Protein AF-A0A238L0H7-F1 (afdb_monomer_lite)

Foldseek 3Di:
DPDPPDPFDADPVRHGPVVVVVVVVVVVVVVVVVVVVDDPPPPPPPPPDPVVVDDDDD

Structure (mmCIF, N/CA/C/O backbone):
data_AF-A0A238L0H7-F1
#
_entry.id   AF-A0A238L0H7-F1
#
loop_
_atom_site.group_PDB
_atom_site.id
_atom_site.type_symbol
_atom_site.label_atom_id
_atom_site.label_alt_id
_atom_site.label_comp_id
_atom_site.label_asym_id
_atom_site.label_entity_id
_atom_site.label_seq_id
_atom_site.pdbx_PDB_ins_code
_atom_site.Cartn_x
_atom_site.Cartn_y
_atom_site.Cartn_z
_atom_site.occupancy
_atom_site.B_iso_or_equiv
_atom_site.auth_seq_id
_atom_site.auth_comp_id
_atom_site.auth_asym_id
_atom_site.auth_atom_id
_atom_site.pdbx_PDB_model_num
ATOM 1 N N . MET A 1 1 ? 8.537 19.367 6.601 1.00 42.88 1 MET A N 1
ATOM 2 C CA . MET A 1 1 ? 7.980 18.012 6.810 1.00 42.88 1 MET A CA 1
ATOM 3 C C . MET A 1 1 ? 6.477 18.095 6.623 1.00 42.88 1 MET A C 1
ATOM 5 O O . MET A 1 1 ? 5.797 18.623 7.490 1.00 42.88 1 MET A O 1
ATOM 9 N N . THR A 1 2 ? 5.961 17.677 5.472 1.00 49.47 2 THR A N 1
ATOM 10 C CA . THR A 1 2 ? 4.515 17.591 5.233 1.00 49.47 2 THR A CA 1
ATOM 11 C C . THR A 1 2 ? 3.991 16.364 5.971 1.00 49.47 2 THR A C 1
ATOM 13 O O . THR A 1 2 ? 4.271 15.239 5.564 1.00 49.47 2 THR A O 1
ATOM 16 N N . GLN A 1 3 ? 3.308 16.565 7.101 1.00 57.56 3 GLN A N 1
ATOM 17 C CA . GLN A 1 3 ? 2.617 15.475 7.784 1.00 57.56 3 GLN A CA 1
ATOM 18 C C . GLN A 1 3 ? 1.422 15.070 6.925 1.00 57.56 3 GLN A C 1
ATOM 20 O O . GLN A 1 3 ? 0.450 15.811 6.806 1.00 57.56 3 GLN A O 1
ATOM 25 N N . GLN A 1 4 ? 1.539 13.923 6.269 1.00 61.47 4 GLN A N 1
ATOM 26 C CA . GLN A 1 4 ? 0.468 13.351 5.474 1.00 61.47 4 GLN A CA 1
ATOM 27 C C . GLN A 1 4 ? -0.544 12.739 6.449 1.00 61.47 4 GLN A C 1
ATOM 29 O O . GLN A 1 4 ? -0.312 11.671 7.011 1.00 61.47 4 GLN A O 1
ATOM 34 N N . THR A 1 5 ? -1.632 13.459 6.718 1.00 66.19 5 THR A N 1
ATOM 35 C CA . THR A 1 5 ? -2.748 13.04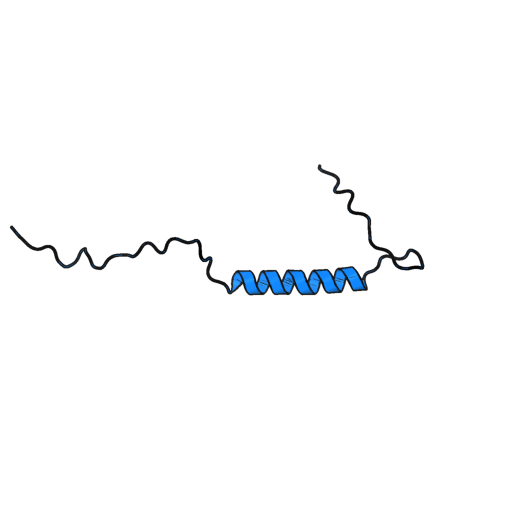7 7.586 1.00 66.19 5 THR A CA 1
ATOM 36 C C . THR A 1 5 ? -3.649 12.027 6.887 1.00 66.19 5 THR A C 1
ATOM 38 O O . THR A 1 5 ? -4.867 12.179 6.826 1.00 66.19 5 THR A O 1
ATOM 41 N N . ASP A 1 6 ? -3.058 10.961 6.350 1.00 76.25 6 ASP A N 1
ATOM 42 C CA . ASP A 1 6 ? -3.837 9.843 5.832 1.00 76.25 6 ASP A CA 1
ATOM 43 C C . ASP A 1 6 ? -4.421 9.076 7.024 1.00 76.25 6 ASP A C 1
ATOM 45 O O . ASP A 1 6 ? -3.693 8.532 7.857 1.00 76.25 6 ASP A O 1
ATOM 49 N N . THR A 1 7 ? -5.751 9.052 7.129 1.00 87.12 7 THR A N 1
ATOM 50 C CA . THR A 1 7 ? -6.455 8.293 8.167 1.00 87.12 7 THR A CA 1
ATOM 51 C C . THR A 1 7 ? -6.013 6.828 8.128 1.00 87.12 7 THR A C 1
ATOM 53 O O . THR A 1 7 ? -6.127 6.156 7.099 1.00 87.12 7 THR A O 1
ATOM 56 N N . ILE A 1 8 ? -5.496 6.322 9.253 1.00 90.81 8 ILE A N 1
ATOM 57 C CA . ILE A 1 8 ? -5.073 4.923 9.373 1.00 90.81 8 ILE A CA 1
ATOM 58 C C . ILE A 1 8 ? -6.316 4.038 9.328 1.00 90.81 8 ILE A C 1
ATOM 60 O O . ILE A 1 8 ? -7.254 4.225 10.101 1.00 90.81 8 ILE A O 1
ATOM 64 N N . ARG A 1 9 ? -6.316 3.047 8.433 1.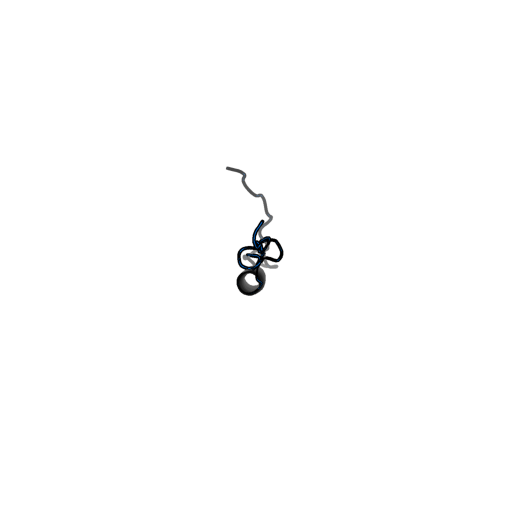00 93.56 9 ARG A N 1
ATOM 65 C CA . ARG A 1 9 ? -7.406 2.080 8.335 1.00 93.56 9 ARG A CA 1
ATOM 66 C C . ARG A 1 9 ? -7.297 1.064 9.466 1.00 93.56 9 ARG A C 1
ATOM 68 O O . ARG A 1 9 ? -6.292 0.360 9.597 1.00 93.56 9 ARG A O 1
ATOM 75 N N . THR A 1 10 ? -8.362 0.976 10.245 1.00 96.25 10 THR A N 1
ATOM 76 C CA . THR A 1 10 ? -8.502 0.062 11.376 1.00 96.25 10 THR A CA 1
ATOM 77 C C . THR A 1 10 ? -9.626 -0.944 11.132 1.00 96.25 10 THR A C 1
ATOM 79 O O . THR A 1 10 ? -10.439 -0.798 10.216 1.00 96.25 10 THR A O 1
ATOM 82 N N . ARG A 1 11 ? -9.635 -2.010 11.928 1.00 95.12 11 ARG A N 1
ATOM 83 C CA . ARG A 1 11 ? -10.701 -3.012 11.991 1.00 95.12 11 ARG A CA 1
ATOM 84 C C . ARG A 1 11 ? -11.790 -2.559 12.967 1.00 95.12 11 ARG A C 1
ATOM 86 O O . ARG A 1 11 ? -11.646 -1.552 13.654 1.00 95.12 11 ARG A O 1
ATOM 93 N N . ALA A 1 12 ? -12.871 -3.333 13.058 1.00 95.88 12 ALA A N 1
ATOM 94 C CA . ALA A 1 12 ? -13.978 -3.049 13.974 1.00 95.88 12 ALA A CA 1
ATOM 95 C C . ALA A 1 12 ? -13.558 -3.028 15.459 1.00 95.88 12 ALA A C 1
ATOM 97 O O . ALA A 1 12 ? -14.174 -2.327 16.253 1.00 95.88 12 ALA A O 1
ATOM 98 N N . ASP A 1 13 ? -12.497 -3.754 15.824 1.00 96.56 13 ASP A N 1
ATOM 99 C CA . ASP A 1 13 ? -11.903 -3.752 17.169 1.00 96.56 13 ASP A CA 1
ATOM 100 C C . ASP A 1 13 ? -10.915 -2.589 17.405 1.00 96.56 13 ASP A C 1
ATOM 102 O O . ASP A 1 13 ? -10.287 -2.509 18.457 1.00 96.56 13 ASP A O 1
ATOM 106 N N . GLY A 1 14 ? -10.745 -1.695 16.425 1.00 94.38 14 GLY A N 1
ATOM 107 C CA . GLY A 1 14 ? -9.815 -0.567 16.480 1.00 94.38 14 GLY A CA 1
ATOM 108 C C . GLY A 1 14 ? -8.354 -0.918 16.177 1.00 94.38 14 GLY A C 1
ATOM 109 O O . GLY A 1 14 ? -7.536 -0.009 16.035 1.00 94.38 14 GLY A O 1
ATOM 110 N N . SER A 1 15 ? -8.005 -2.199 16.015 1.00 95.94 15 SER A N 1
ATOM 111 C CA . SER A 1 15 ? -6.652 -2.607 15.620 1.00 95.94 15 SER A CA 1
ATOM 112 C C . SER A 1 15 ? -6.349 -2.216 14.168 1.00 95.94 15 SER A C 1
ATOM 114 O O . SER A 1 15 ? -7.252 -2.046 13.349 1.00 95.94 15 SER A O 1
ATOM 116 N N . ILE A 1 16 ? -5.071 -2.065 13.813 1.00 96.19 16 ILE A N 1
ATOM 117 C CA . ILE A 1 16 ? -4.676 -1.714 12.439 1.00 96.19 16 ILE A CA 1
ATOM 118 C C . ILE A 1 16 ? -5.061 -2.846 11.480 1.00 96.19 16 ILE A C 1
ATOM 120 O O . ILE A 1 16 ? -4.734 -4.015 11.706 1.00 96.19 16 ILE A O 1
ATOM 124 N N . ASP A 1 17 ? -5.696 -2.497 10.358 1.00 97.31 17 ASP A N 1
ATOM 125 C CA . ASP A 1 17 ? -6.060 -3.462 9.322 1.00 97.31 17 ASP A CA 1
ATOM 126 C C . ASP A 1 17 ? -4.840 -3.859 8.479 1.00 97.31 17 ASP A C 1
ATOM 128 O O . ASP A 1 17 ? -4.637 -3.434 7.339 1.00 97.31 17 ASP A O 1
ATOM 132 N N . THR A 1 18 ? -3.990 -4.707 9.055 1.00 96.69 18 THR A N 1
ATOM 133 C CA . THR A 1 18 ? -2.779 -5.196 8.390 1.00 96.69 18 THR A CA 1
ATOM 134 C C . THR A 1 18 ? -3.086 -5.971 7.109 1.00 96.69 18 THR A C 1
ATOM 136 O O . THR A 1 18 ? -2.281 -5.939 6.180 1.00 96.69 18 THR A O 1
ATOM 139 N N . ALA A 1 19 ? -4.250 -6.622 7.005 1.00 96.88 19 ALA A N 1
ATOM 140 C CA . ALA A 1 19 ? -4.628 -7.388 5.822 1.00 96.88 19 ALA A CA 1
ATOM 141 C C . ALA A 1 19 ? -4.805 -6.467 4.609 1.00 96.88 19 ALA A C 1
ATOM 143 O O . ALA A 1 19 ? -4.231 -6.736 3.546 1.00 96.88 19 ALA A O 1
ATOM 144 N N . TYR A 1 20 ? -5.507 -5.344 4.796 1.00 96.62 20 TYR A N 1
ATOM 145 C CA . TYR A 1 20 ? -5.633 -4.298 3.784 1.00 96.62 20 TYR A CA 1
ATOM 146 C C . TYR A 1 20 ? -4.265 -3.782 3.317 1.00 96.62 20 TYR A C 1
ATOM 148 O O . TYR A 1 20 ? -3.979 -3.759 2.115 1.00 96.62 20 TYR A O 1
ATOM 156 N N . TYR A 1 21 ? -3.382 -3.413 4.250 1.00 96.19 21 TYR A N 1
ATOM 157 C CA . TYR A 1 21 ? -2.074 -2.853 3.893 1.00 96.19 21 TYR A CA 1
ATOM 158 C C . TYR A 1 21 ? -1.167 -3.872 3.199 1.00 96.19 21 TYR A C 1
ATOM 160 O O . TYR A 1 21 ? -0.484 -3.531 2.232 1.00 96.19 21 TYR A O 1
ATOM 168 N N . MET A 1 22 ? -1.204 -5.137 3.618 1.00 97.44 22 MET A N 1
ATOM 169 C CA . MET A 1 22 ? -0.448 -6.204 2.960 1.00 97.44 22 MET A CA 1
ATOM 170 C C . MET A 1 22 ? -0.960 -6.467 1.543 1.00 97.44 22 MET A C 1
ATOM 172 O O . MET A 1 22 ? -0.158 -6.648 0.625 1.00 97.44 22 MET A O 1
ATOM 176 N N . GLN A 1 23 ? -2.279 -6.446 1.329 1.00 98.00 23 GLN A N 1
ATOM 177 C CA . GLN A 1 23 ? -2.864 -6.558 -0.007 1.00 98.00 23 GLN A CA 1
ATOM 178 C C . GLN A 1 23 ? -2.443 -5.385 -0.901 1.00 98.00 23 GLN A C 1
ATOM 180 O O . GLN A 1 23 ? -1.955 -5.611 -2.011 1.00 98.00 23 GLN A O 1
ATOM 185 N N . ARG A 1 24 ? -2.555 -4.145 -0.403 1.00 96.88 24 ARG A N 1
ATOM 186 C CA . ARG A 1 24 ? -2.107 -2.938 -1.115 1.00 96.88 24 ARG A CA 1
ATOM 187 C C . ARG A 1 24 ? -0.623 -3.023 -1.472 1.00 96.88 24 ARG A C 1
ATOM 189 O O . ARG A 1 24 ? -0.258 -2.788 -2.619 1.00 96.88 24 ARG A O 1
ATOM 196 N N . GLY A 1 25 ? 0.228 -3.423 -0.528 1.00 97.44 25 GLY A N 1
ATOM 197 C CA . GLY A 1 25 ? 1.666 -3.573 -0.753 1.00 97.44 25 GLY A CA 1
ATOM 198 C C . GLY A 1 25 ? 2.018 -4.665 -1.769 1.00 97.44 25 GLY A C 1
ATOM 199 O O . GLY A 1 25 ? 2.954 -4.499 -2.550 1.00 97.44 25 GLY A O 1
ATOM 200 N N . ARG A 1 26 ? 1.274 -5.782 -1.808 1.00 98.12 26 ARG A N 1
ATOM 201 C CA . ARG A 1 26 ? 1.432 -6.804 -2.863 1.00 98.12 26 ARG A CA 1
ATOM 202 C C . ARG A 1 26 ? 1.107 -6.235 -4.242 1.00 98.12 26 ARG A C 1
ATOM 204 O O . ARG A 1 26 ? 1.892 -6.424 -5.165 1.00 98.12 26 ARG A O 1
ATOM 211 N N . ARG A 1 27 ? 0.003 -5.493 -4.3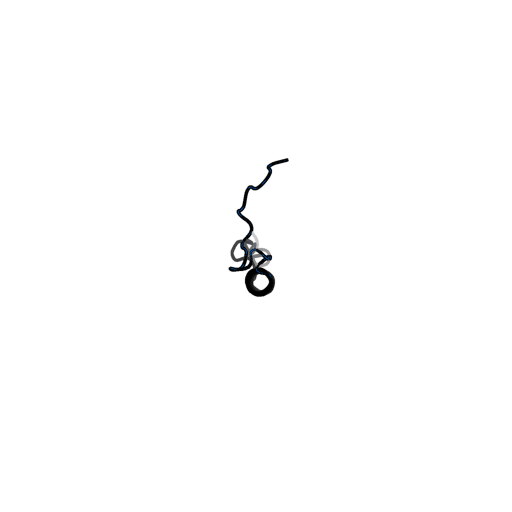59 1.00 98.06 27 ARG A N 1
ATOM 212 C CA . ARG A 1 27 ? -0.397 -4.843 -5.613 1.00 98.06 27 ARG A CA 1
ATOM 213 C C . ARG A 1 27 ? 0.658 -3.849 -6.104 1.00 98.06 27 ARG A C 1
ATOM 215 O O . ARG A 1 27 ? 1.119 -3.985 -7.229 1.00 98.06 27 ARG A O 1
ATOM 222 N N . LEU A 1 28 ? 1.088 -2.919 -5.250 1.00 96.81 28 LEU A N 1
ATOM 223 C CA . LEU A 1 28 ? 2.074 -1.894 -5.617 1.00 96.81 28 LEU A CA 1
ATOM 224 C C . LEU A 1 28 ? 3.412 -2.503 -6.060 1.00 96.81 28 LEU A C 1
ATOM 226 O O . LEU A 1 28 ? 4.014 -2.039 -7.022 1.00 96.81 28 LEU A O 1
ATOM 230 N N . ARG A 1 29 ? 3.865 -3.580 -5.403 1.00 95.88 29 ARG A N 1
ATOM 231 C CA . ARG A 1 29 ? 5.077 -4.300 -5.828 1.00 95.88 29 ARG A CA 1
ATOM 232 C C . ARG A 1 29 ? 4.908 -4.980 -7.184 1.00 95.88 29 ARG A C 1
ATOM 234 O O . ARG A 1 29 ? 5.844 -4.967 -7.974 1.00 95.88 29 ARG A O 1
ATOM 241 N N . SER A 1 30 ? 3.731 -5.534 -7.469 1.00 96.06 30 SER A N 1
ATOM 242 C CA . SER A 1 30 ? 3.428 -6.096 -8.790 1.00 96.06 30 SER A CA 1
ATOM 243 C C . SER A 1 30 ? 3.430 -5.015 -9.869 1.00 96.06 30 SER A C 1
ATOM 245 O O . SER A 1 30 ? 4.018 -5.211 -10.927 1.00 96.06 30 SER A O 1
ATOM 247 N N . GLU A 1 31 ? 2.805 -3.866 -9.603 1.00 95.69 31 GLU A N 1
ATOM 248 C CA . GLU A 1 31 ? 2.785 -2.722 -10.521 1.00 95.69 31 GLU A CA 1
ATOM 249 C C . GLU A 1 31 ? 4.206 -2.208 -10.790 1.00 95.69 31 GLU A C 1
ATOM 251 O O . GLU A 1 31 ? 4.576 -2.025 -11.947 1.00 95.69 31 GLU A O 1
ATOM 256 N N . ALA A 1 32 ? 5.035 -2.080 -9.749 1.00 94.94 32 ALA A N 1
ATOM 257 C CA . ALA A 1 32 ? 6.441 -1.706 -9.886 1.00 94.94 32 ALA A CA 1
ATOM 258 C C . ALA A 1 32 ? 7.244 -2.731 -10.706 1.00 94.94 32 ALA A C 1
ATOM 260 O O . ALA A 1 32 ? 8.004 -2.350 -11.591 1.00 94.94 32 ALA A O 1
ATOM 261 N N . ALA A 1 33 ? 7.046 -4.032 -10.470 1.00 93.69 33 ALA A N 1
ATOM 262 C CA . ALA A 1 33 ? 7.701 -5.079 -11.253 1.00 93.69 33 ALA A CA 1
ATOM 263 C C . ALA A 1 33 ? 7.299 -5.023 -12.738 1.00 93.69 33 ALA A C 1
ATOM 265 O O . ALA A 1 33 ? 8.150 -5.146 -13.617 1.00 93.69 33 ALA A O 1
ATOM 266 N N . HIS A 1 34 ? 6.019 -4.782 -13.033 1.00 92.69 34 HIS A N 1
ATOM 267 C CA . HIS A 1 34 ? 5.560 -4.592 -14.409 1.00 92.69 34 HIS A CA 1
ATOM 268 C C . HIS A 1 34 ? 6.108 -3.313 -15.046 1.00 92.69 34 HIS A C 1
ATOM 270 O O . HIS A 1 34 ? 6.412 -3.330 -16.238 1.00 92.69 34 HIS A O 1
ATOM 276 N N . ALA A 1 35 ? 6.250 -2.230 -14.279 1.00 89.25 35 ALA A N 1
ATOM 277 C CA . ALA A 1 35 ? 6.854 -0.992 -14.758 1.00 89.25 35 ALA A CA 1
ATOM 278 C C . ALA A 1 35 ? 8.320 -1.200 -15.165 1.00 89.25 35 ALA A C 1
ATOM 280 O O . ALA A 1 35 ? 8.712 -0.728 -16.220 1.00 89.25 35 ALA A O 1
ATOM 281 N N . LEU A 1 36 ? 9.094 -1.983 -14.403 1.00 85.75 36 LE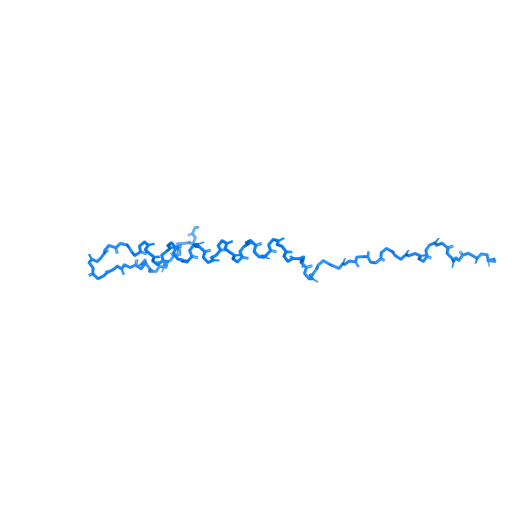U A N 1
ATOM 282 C CA . LEU A 1 36 ? 10.486 -2.306 -14.751 1.00 85.75 36 LEU A CA 1
ATOM 283 C C . LEU A 1 36 ? 10.623 -3.090 -16.064 1.00 85.75 36 LEU A C 1
ATOM 285 O O . LEU A 1 36 ? 11.621 -2.956 -16.766 1.00 85.75 36 LEU A O 1
ATOM 289 N N . ILE A 1 37 ? 9.648 -3.948 -16.377 1.00 88.31 37 ILE A N 1
ATOM 290 C CA . ILE A 1 37 ? 9.671 -4.784 -17.587 1.00 88.31 37 ILE A CA 1
ATOM 291 C C . ILE A 1 37 ? 9.179 -4.006 -18.809 1.00 88.31 37 ILE A C 1
ATOM 293 O O . ILE A 1 37 ? 9.592 -4.297 -19.933 1.00 88.31 37 ILE A O 1
ATOM 297 N N . ARG A 1 38 ? 8.282 -3.034 -18.622 1.00 80.31 38 ARG A N 1
ATOM 298 C CA . ARG A 1 38 ? 7.812 -2.198 -19.724 1.00 80.31 38 ARG A CA 1
ATOM 299 C C . ARG A 1 38 ? 8.950 -1.261 -20.134 1.00 80.31 38 ARG A C 1
ATOM 301 O O . ARG A 1 38 ? 9.328 -0.418 -19.331 1.00 80.31 38 ARG A O 1
ATOM 308 N N . PRO A 1 39 ? 9.497 -1.378 -21.359 1.00 63.47 39 PRO A N 1
ATOM 309 C CA . PRO A 1 39 ? 10.421 -0.368 -21.843 1.00 63.47 39 PRO A CA 1
ATOM 310 C C . PRO A 1 39 ? 9.674 0.963 -21.847 1.00 63.47 39 PRO A C 1
ATOM 312 O O . PRO A 1 39 ? 8.576 1.032 -22.408 1.00 63.47 39 PRO A O 1
ATOM 315 N N . ASP A 1 40 ? 10.246 1.979 -21.200 1.00 66.12 40 ASP A N 1
ATOM 316 C CA . ASP A 1 40 ? 9.692 3.328 -21.188 1.00 66.12 40 ASP A CA 1
ATOM 317 C C . ASP A 1 40 ? 9.331 3.720 -22.623 1.00 66.12 40 ASP A C 1
ATOM 319 O O . ASP A 1 40 ? 10.191 3.813 -23.504 1.00 66.12 40 ASP A O 1
ATOM 323 N N . ALA A 1 41 ? 8.036 3.915 -22.875 1.00 60.62 41 ALA A N 1
ATOM 324 C CA . ALA A 1 41 ? 7.540 4.326 -24.186 1.00 60.62 41 ALA A CA 1
ATOM 325 C C . ALA A 1 41 ? 8.074 5.716 -24.593 1.00 60.62 41 ALA A C 1
ATOM 327 O O . ALA A 1 41 ? 8.013 6.071 -25.767 1.00 60.62 41 ALA A O 1
ATOM 328 N N . ASP A 1 42 ? 8.652 6.452 -23.638 1.00 60.88 42 ASP A N 1
ATOM 329 C CA . ASP A 1 42 ? 9.099 7.836 -23.773 1.00 60.88 42 ASP A CA 1
ATOM 330 C C . ASP A 1 42 ? 10.611 8.015 -23.919 1.00 60.88 42 ASP A C 1
ATOM 332 O O . ASP A 1 42 ? 11.074 9.152 -23.984 1.00 60.88 42 ASP A O 1
ATOM 336 N N . THR A 1 43 ? 11.422 6.953 -24.021 1.00 58.88 43 THR A N 1
ATOM 337 C CA . THR A 1 43 ? 12.799 7.171 -24.493 1.00 58.88 43 THR A CA 1
ATOM 338 C C . THR A 1 43 ? 12.749 7.338 -26.013 1.00 58.88 43 THR A C 1
ATOM 340 O O . THR A 1 43 ? 12.511 6.342 -26.709 1.00 58.88 43 THR 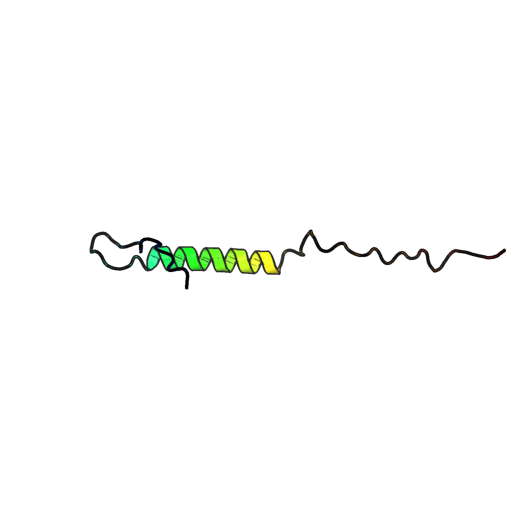A O 1
ATOM 343 N N . PRO A 1 44 ? 12.977 8.540 -26.590 1.00 60.53 44 PRO A N 1
ATOM 344 C CA . PRO A 1 44 ? 13.101 8.658 -28.030 1.00 60.53 44 PRO A CA 1
ATOM 345 C C . PRO A 1 44 ? 14.303 7.812 -28.434 1.00 60.53 44 PRO A C 1
ATOM 347 O O . PRO A 1 44 ? 15.455 8.181 -28.203 1.00 60.53 44 PRO A O 1
ATOM 350 N N . ARG A 1 45 ? 14.041 6.635 -29.015 1.00 63.06 45 ARG A N 1
ATOM 351 C CA . ARG A 1 45 ? 15.066 5.842 -29.686 1.00 63.06 45 ARG A CA 1
ATOM 352 C C . ARG A 1 45 ? 15.647 6.753 -30.753 1.00 63.06 45 ARG A C 1
ATOM 354 O O . ARG A 1 45 ? 15.038 6.941 -31.805 1.00 63.06 45 ARG A O 1
ATOM 361 N N . GLN A 1 46 ? 16.807 7.342 -30.470 1.00 62.25 46 GLN A N 1
ATOM 362 C CA . GLN A 1 46 ? 17.593 8.055 -31.457 1.00 62.25 46 GLN A CA 1
ATOM 363 C C . GLN A 1 46 ? 17.898 7.012 -32.530 1.00 62.25 46 GLN A C 1
ATOM 365 O O . GLN A 1 46 ? 18.739 6.133 -32.335 1.00 62.25 46 GLN A O 1
ATOM 370 N N . ARG A 1 47 ? 17.111 7.022 -33.615 1.00 63.72 47 ARG A N 1
ATOM 371 C CA . ARG A 1 47 ? 17.306 6.158 -34.776 1.00 63.72 47 ARG A CA 1
ATOM 372 C C . ARG A 1 47 ? 18.695 6.519 -35.278 1.00 63.72 47 ARG A C 1
ATOM 374 O O . ARG A 1 47 ? 18.852 7.515 -35.977 1.00 63.72 47 ARG A O 1
ATOM 381 N N . ARG A 1 48 ? 19.717 5.768 -34.850 1.00 64.25 48 ARG A N 1
ATOM 382 C CA . ARG A 1 48 ? 21.067 5.842 -35.405 1.00 64.25 48 ARG A CA 1
ATOM 383 C C . ARG A 1 48 ? 20.927 5.414 -36.854 1.00 64.25 48 ARG A C 1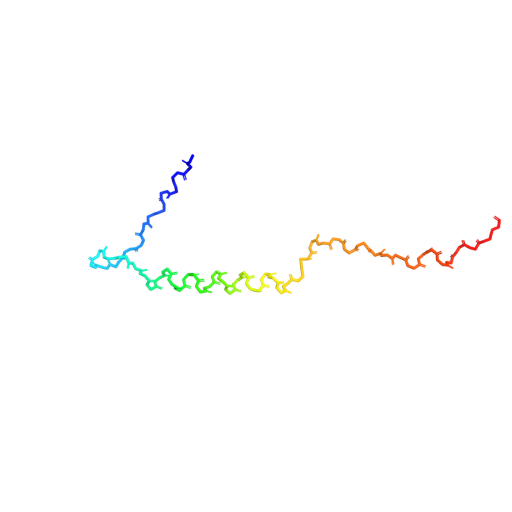
ATOM 385 O O . ARG A 1 48 ? 20.932 4.231 -37.177 1.00 64.25 48 ARG A O 1
ATOM 392 N N . GLY A 1 49 ? 20.651 6.400 -37.699 1.00 59.44 49 GLY A N 1
ATOM 393 C CA . GLY A 1 49 ? 20.452 6.207 -39.112 1.00 59.44 49 GLY A CA 1
ATOM 394 C C . GLY A 1 49 ? 21.727 5.643 -39.711 1.00 59.44 49 GLY A C 1
ATOM 395 O O . GLY A 1 49 ? 22.797 6.236 -39.585 1.00 59.44 49 GLY A O 1
ATOM 396 N N . LEU A 1 50 ? 21.575 4.557 -40.463 1.00 60.47 50 LEU A N 1
ATOM 397 C CA . LEU A 1 50 ? 22.519 4.105 -41.486 1.00 60.47 50 LEU A CA 1
ATOM 398 C C . LEU A 1 50 ? 22.762 5.155 -42.602 1.00 60.47 50 LEU A C 1
ATOM 400 O O . LEU A 1 50 ? 23.409 4.860 -43.599 1.00 60.47 50 LEU A O 1
ATOM 404 N N . GLY A 1 51 ? 22.289 6.398 -42.448 1.00 56.66 51 GLY A N 1
ATOM 405 C CA . GLY A 1 51 ? 22.462 7.493 -43.403 1.00 56.66 51 GLY A CA 1
ATOM 406 C C . GLY A 1 51 ? 23.888 8.041 -43.509 1.00 56.66 51 GLY A C 1
ATOM 407 O O . GLY A 1 51 ? 24.122 8.927 -44.320 1.00 56.66 51 GLY A O 1
ATOM 408 N N . ARG A 1 52 ? 24.854 7.532 -42.730 1.00 58.44 52 ARG A N 1
ATOM 409 C CA . ARG A 1 52 ? 26.268 7.938 -42.841 1.00 58.44 52 ARG A CA 1
ATOM 410 C C . ARG A 1 52 ? 27.112 7.065 -43.778 1.00 58.44 52 ARG A C 1
ATOM 412 O O . ARG A 1 52 ? 28.289 7.361 -43.940 1.00 58.44 52 ARG A O 1
ATOM 419 N N . LEU A 1 53 ? 26.534 6.025 -44.392 1.00 61.22 53 LEU A N 1
ATOM 420 C CA . LEU A 1 53 ? 27.251 5.134 -45.321 1.00 61.22 53 LEU A CA 1
ATOM 421 C C . LEU A 1 53 ? 26.959 5.376 -46.815 1.00 61.22 53 LEU A C 1
ATOM 423 O O . LEU A 1 53 ? 27.681 4.834 -47.644 1.00 61.22 53 LEU A O 1
ATOM 427 N N . PHE A 1 54 ? 25.976 6.208 -47.187 1.00 61.25 54 PHE A N 1
ATOM 428 C CA . PHE A 1 54 ? 25.596 6.424 -48.597 1.00 61.25 54 PHE A CA 1
ATOM 429 C C . PHE A 1 54 ? 25.401 7.904 -48.976 1.00 61.25 54 PHE A C 1
ATOM 431 O O . PHE A 1 54 ? 24.302 8.340 -49.301 1.00 61.25 54 PHE A O 1
ATOM 438 N N . GLY A 1 55 ? 26.487 8.674 -48.991 1.00 52.38 55 GLY A N 1
ATOM 439 C CA . GLY A 1 55 ? 26.560 9.986 -49.652 1.00 52.38 55 GLY A CA 1
ATOM 440 C C . GLY A 1 55 ? 28.030 10.370 -49.810 1.00 52.38 55 GLY A C 1
ATOM 441 O O . GLY A 1 55 ? 28.588 10.970 -48.903 1.00 52.38 55 GLY A O 1
ATOM 442 N N . ARG A 1 56 ? 28.804 9.795 -50.741 1.00 52.41 56 ARG A N 1
ATOM 443 C CA . ARG A 1 56 ? 28.743 9.834 -52.220 1.00 52.41 56 ARG A CA 1
ATOM 444 C C . ARG A 1 56 ? 28.989 11.246 -52.770 1.00 52.41 56 ARG A C 1
ATOM 446 O O . ARG A 1 56 ? 28.060 12.024 -52.911 1.00 52.41 56 ARG A O 1
ATOM 453 N N . THR A 1 57 ? 30.274 11.501 -53.037 1.00 52.06 57 THR A N 1
ATOM 454 C CA . THR A 1 57 ? 30.851 12.211 -54.199 1.00 52.06 57 THR A CA 1
ATOM 455 C C . THR A 1 57 ? 29.968 13.220 -54.936 1.00 52.06 57 THR A C 1
ATOM 457 O O . THR A 1 57 ? 29.027 12.808 -55.620 1.00 52.06 57 THR A O 1
ATOM 460 N N . LEU A 1 58 ? 30.390 14.486 -54.922 1.00 49.28 58 LEU A N 1
ATOM 461 C CA . LEU A 1 58 ? 30.913 15.234 -56.078 1.00 49.28 58 LEU A CA 1
ATOM 462 C C . LEU A 1 58 ? 31.626 16.498 -55.580 1.00 49.28 58 LEU A C 1
ATOM 464 O O . LEU A 1 58 ? 31.112 17.104 -54.615 1.00 49.28 58 LEU A O 1
#

Secondary structure (DSSP, 8-state):
-----PPPPB-TTSSB-HHHHHHHHHHHHHHHHHHHHS--TTS------GGGS-----

Radius of gyration: 25.3 Å; chains: 1; bounding box: 45×25×73 Å

Sequence (58 aa):
MTQQTDTIRTRADGSIDTAYYMQRGRRLRSEAAHALIRPDADTPRQRRGLGRLFGRTL

Organism: NCBI:txid1673631

pLDDT: mean 78.66, std 18.26, range [42.88, 98.12]